Protein AF-A0A9Q0XHQ7-F1 (afdb_monomer_lite)

pLDDT: mean 74.26, std 26.87, range [29.44, 98.75]

Sequence (126 aa):
MINCPVYQEWDMFKLRNNGTPEIVAKLGKSLLAFALLTGVAASGLRTEEEPVSKSKICANVFCGAGRECAVTEKSEPTCLCIEKCKPHKRPVCGSNGKTYLNHCELHRDACLTGSKIQVDYDGHCK

Secondary structure (DSSP, 8-state):
---PPP--------SS----S-S-TTSSSSSTTTTTTTT--------------HHHHTTT--PPTTEEEEE-TTS-EEEEE-S--------EEETTS-EESSHHHHHHHHHHHT----EEEESS--

Radius of gyration: 24.7 Å; chains: 1; bounding box: 38×40×77 Å

Foldseek 3Di:
DDDDDDDDDDDPVPDPDDDDDDPDPPPPPPCVVVCVPPPDPPPDPPPPPVPLDQCNQCVPPDADQQWDWDADPVRHIDIAGDPDDDQQQWWFQKPVRAIDSDSNRQVSCCRVVVHDIDTPGTDHGD

Structure (mmCIF, N/CA/C/O backbone):
data_AF-A0A9Q0XHQ7-F1
#
_entry.id   AF-A0A9Q0XHQ7-F1
#
loop_
_atom_site.group_PDB
_atom_site.id
_atom_site.type_symbol
_atom_site.label_atom_id
_atom_site.label_alt_id
_atom_site.label_comp_id
_atom_site.label_asym_id
_atom_site.label_entity_id
_atom_site.label_seq_id
_atom_site.pdbx_PDB_ins_code
_atom_site.Cartn_x
_atom_site.Cartn_y
_atom_site.Cartn_z
_atom_site.occupancy
_atom_site.B_iso_or_equiv
_atom_site.auth_seq_id
_atom_site.auth_comp_id
_atom_site.auth_asym_id
_atom_site.auth_atom_id
_atom_site.pdbx_PDB_model_num
ATOM 1 N N . MET A 1 1 ? -11.391 -30.316 5.455 1.00 29.44 1 MET A N 1
ATOM 2 C CA . MET A 1 1 ? -10.305 -30.428 4.464 1.00 29.44 1 MET A CA 1
ATOM 3 C C . MET A 1 1 ? -10.905 -30.173 3.091 1.00 29.44 1 MET A C 1
ATOM 5 O O . MET A 1 1 ? -11.790 -30.909 2.695 1.00 29.44 1 MET A O 1
ATOM 9 N N . ILE A 1 2 ? -10.490 -29.053 2.492 1.00 41.84 2 ILE A N 1
ATOM 10 C CA . ILE A 1 2 ? -10.280 -28.782 1.059 1.00 41.84 2 ILE A CA 1
ATOM 11 C C . ILE A 1 2 ? -11.305 -29.355 0.062 1.00 41.84 2 ILE A C 1
ATOM 13 O O . ILE A 1 2 ? -11.279 -30.542 -0.240 1.00 41.84 2 ILE A O 1
ATOM 17 N N . ASN A 1 3 ? -12.123 -28.476 -0.527 1.00 31.38 3 ASN A N 1
ATOM 18 C CA . ASN A 1 3 ? -12.104 -28.201 -1.975 1.00 31.38 3 ASN A CA 1
ATOM 19 C C . ASN A 1 3 ? -13.227 -27.215 -2.341 1.00 31.38 3 ASN A C 1
ATOM 21 O O . ASN A 1 3 ? -14.376 -27.613 -2.509 1.00 31.38 3 A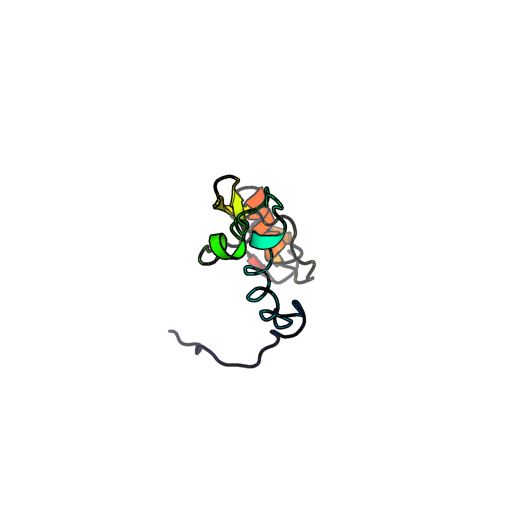SN A O 1
ATOM 25 N N . CYS A 1 4 ? -12.887 -25.931 -2.493 1.00 36.94 4 CYS A N 1
ATOM 26 C CA . CYS A 1 4 ? -13.697 -25.026 -3.310 1.00 36.94 4 CYS A CA 1
ATOM 27 C C . CYS A 1 4 ? -13.204 -25.146 -4.761 1.00 36.94 4 CYS A C 1
ATOM 29 O O . CYS A 1 4 ? -11.999 -25.004 -4.990 1.00 36.94 4 CYS A O 1
ATOM 31 N N . PRO A 1 5 ? -14.098 -25.447 -5.715 1.00 40.00 5 PRO A N 1
ATOM 32 C CA . PRO A 1 5 ? -13.738 -25.778 -7.081 1.00 40.00 5 PRO A CA 1
ATOM 33 C C . PRO A 1 5 ? -13.259 -24.555 -7.863 1.00 40.00 5 PRO A C 1
ATOM 35 O O . PRO A 1 5 ? -13.759 -23.438 -7.738 1.00 40.00 5 PRO A O 1
ATOM 38 N N . VAL A 1 6 ? -12.258 -24.840 -8.681 1.00 39.53 6 VAL A N 1
ATOM 39 C CA . VAL A 1 6 ? -11.630 -23.989 -9.677 1.00 39.53 6 VAL A CA 1
ATOM 40 C C . VAL A 1 6 ? -12.554 -23.895 -10.903 1.00 39.53 6 VAL A C 1
ATOM 42 O O . VAL A 1 6 ? -12.852 -24.909 -11.520 1.00 39.53 6 VAL A O 1
ATOM 45 N N . TYR A 1 7 ? -12.894 -22.651 -11.260 1.00 29.77 7 TYR A N 1
ATOM 46 C CA . TYR A 1 7 ? -13.101 -22.118 -12.620 1.00 29.77 7 TYR A CA 1
ATOM 47 C C . TYR A 1 7 ? -14.448 -22.200 -13.375 1.00 29.77 7 TYR A C 1
ATOM 49 O O . TYR A 1 7 ? -15.179 -23.181 -13.333 1.00 29.77 7 TYR A O 1
ATOM 57 N N . GLN A 1 8 ? -14.597 -21.128 -14.177 1.00 31.50 8 GLN A N 1
ATOM 58 C CA . GLN A 1 8 ? -15.461 -20.839 -15.335 1.00 31.50 8 GLN A CA 1
ATOM 59 C C . GLN A 1 8 ? -16.828 -20.203 -15.053 1.00 31.50 8 GLN A C 1
ATOM 61 O O . GLN A 1 8 ? -17.612 -20.704 -14.262 1.00 31.50 8 GLN A O 1
ATOM 66 N N . GLU A 1 9 ? -17.237 -19.100 -15.678 1.00 37.62 9 GLU A N 1
ATOM 67 C CA . GLU A 1 9 ? -16.723 -18.208 -16.740 1.00 37.62 9 GLU A CA 1
ATOM 68 C C . GLU A 1 9 ? -17.848 -17.175 -16.887 1.00 37.62 9 GLU A C 1
ATOM 70 O O . GLU A 1 9 ? -18.969 -17.634 -16.950 1.00 37.62 9 GLU A O 1
ATOM 75 N N . TRP A 1 10 ? -17.617 -15.858 -16.911 1.00 30.78 10 TRP A N 1
ATOM 76 C CA . TRP A 1 10 ? -18.439 -14.853 -17.629 1.00 30.78 10 TRP A CA 1
ATOM 77 C C . TRP A 1 10 ? -17.731 -13.505 -17.469 1.00 30.78 10 TRP A C 1
ATOM 79 O O . TRP A 1 10 ? -17.863 -12.781 -16.481 1.00 30.78 10 TRP A O 1
ATOM 89 N N . ASP A 1 11 ? -16.895 -13.233 -18.461 1.00 31.44 11 ASP A N 1
ATOM 90 C CA . ASP A 1 11 ? -16.047 -12.072 -18.642 1.00 31.44 11 ASP A CA 1
ATOM 91 C C . ASP A 1 11 ? -16.745 -10.727 -18.407 1.00 31.44 11 ASP A C 1
ATOM 93 O O . ASP A 1 11 ? -17.483 -10.223 -19.253 1.00 31.44 11 ASP A O 1
ATOM 97 N N . MET A 1 12 ? -16.363 -10.044 -17.327 1.00 37.00 12 MET A N 1
ATOM 98 C CA . MET A 1 12 ? -16.423 -8.578 -17.262 1.00 37.00 12 MET A CA 1
ATOM 99 C C . MET A 1 12 ? -15.085 -7.959 -17.711 1.00 37.00 12 MET A C 1
ATOM 101 O O . MET A 1 12 ? -14.673 -6.896 -17.254 1.00 37.00 12 MET A O 1
ATOM 105 N N . PHE A 1 13 ? -14.404 -8.645 -18.638 1.00 37.69 13 PHE A N 1
ATOM 106 C CA . PHE A 1 13 ? -13.185 -8.210 -19.325 1.00 37.69 13 PHE A CA 1
ATOM 107 C C . PHE A 1 13 ? -13.492 -7.384 -20.589 1.00 37.69 13 PHE A C 1
ATOM 109 O O . PHE A 1 13 ? -12.708 -7.330 -21.534 1.00 37.69 13 PHE A O 1
ATOM 116 N N . LYS A 1 14 ? -14.648 -6.711 -20.623 1.00 38.09 14 LYS A N 1
ATOM 117 C CA . LYS A 1 14 ? -14.994 -5.738 -21.661 1.00 38.09 14 LYS A CA 1
ATOM 118 C C . LYS A 1 14 ? -15.164 -4.364 -21.023 1.00 38.09 14 LYS A C 1
ATOM 120 O O . LYS A 1 14 ? -15.967 -4.209 -20.112 1.00 38.09 14 LYS A O 1
ATOM 125 N N . LEU A 1 15 ? -14.443 -3.385 -21.583 1.00 38.41 15 LEU A N 1
ATOM 126 C CA . LEU A 1 15 ? -14.533 -1.927 -21.370 1.00 38.41 15 LEU A CA 1
ATOM 127 C C . LEU A 1 15 ? -13.458 -1.242 -20.506 1.00 38.41 15 LEU A C 1
ATOM 129 O O . LEU A 1 15 ? -13.730 -0.230 -19.866 1.00 38.41 15 LEU A O 1
ATOM 133 N N . ARG A 1 16 ? -12.194 -1.670 -20.595 1.00 39.84 16 ARG A N 1
ATOM 134 C CA . ARG A 1 16 ? -11.074 -0.709 -20.549 1.00 39.84 16 ARG A CA 1
ATOM 135 C C . ARG A 1 16 ? -9.855 -1.272 -21.262 1.00 39.84 16 ARG A C 1
ATOM 137 O O . ARG A 1 16 ? -8.958 -1.780 -20.611 1.00 39.84 16 ARG A O 1
ATOM 144 N N . ASN A 1 17 ? -9.905 -1.250 -22.590 1.00 42.12 17 ASN A N 1
ATOM 145 C CA . ASN A 1 17 ? -8.787 -1.077 -23.526 1.00 42.12 17 ASN A CA 1
ATOM 146 C C . ASN A 1 17 ? -9.346 -1.396 -24.913 1.00 42.12 17 ASN A C 1
ATOM 148 O O . ASN A 1 17 ? -9.296 -2.517 -25.407 1.00 42.12 17 ASN A O 1
ATOM 152 N N . ASN A 1 18 ? -10.023 -0.389 -25.455 1.00 38.16 18 ASN A N 1
ATOM 153 C CA . ASN A 1 18 ? -10.613 -0.403 -26.779 1.00 38.16 18 ASN A CA 1
ATOM 154 C C . ASN A 1 18 ? -9.492 -0.232 -27.813 1.00 38.16 18 ASN A C 1
ATOM 156 O O . ASN A 1 18 ? -8.734 0.731 -27.710 1.00 38.16 18 ASN A O 1
ATOM 160 N N . GLY A 1 19 ? -9.456 -1.105 -28.822 1.00 32.19 19 GLY A N 1
ATOM 161 C CA . GLY A 1 19 ? -8.854 -0.796 -30.122 1.00 32.19 19 GLY A CA 1
ATOM 162 C C . GLY A 1 19 ? -7.574 -1.551 -30.454 1.00 32.19 19 GLY A C 1
ATOM 163 O O . GLY A 1 19 ? -6.475 -1.062 -30.229 1.00 32.19 19 GLY A O 1
ATOM 164 N N . THR A 1 20 ? -7.760 -2.734 -31.027 1.00 37.09 20 THR A N 1
ATOM 165 C CA . THR A 1 20 ? -6.776 -3.629 -31.637 1.00 37.09 20 THR A CA 1
ATOM 166 C C . THR A 1 20 ? -6.203 -3.119 -32.974 1.00 37.09 20 THR A C 1
ATOM 168 O O . THR A 1 20 ? -6.744 -2.191 -33.579 1.00 37.09 20 THR A O 1
ATOM 171 N N . PRO A 1 21 ? -5.117 -3.755 -33.457 1.00 48.25 21 PRO A N 1
ATOM 172 C CA . PRO A 1 21 ? -4.352 -3.374 -34.637 1.00 48.25 21 PRO A CA 1
ATOM 173 C C . PRO A 1 21 ? -4.853 -4.119 -35.882 1.00 48.25 21 PRO A C 1
ATOM 175 O O . PRO A 1 21 ? -4.399 -5.217 -36.165 1.00 48.25 21 PRO A O 1
ATOM 178 N N . GLU A 1 22 ? -5.785 -3.555 -36.648 1.00 36.59 22 GLU A N 1
ATOM 179 C CA . GLU A 1 22 ? -6.267 -4.219 -37.878 1.00 36.59 22 GLU A CA 1
ATOM 180 C C . GLU A 1 22 ? -6.562 -3.264 -39.040 1.00 36.59 22 GLU A C 1
ATOM 182 O O . GLU A 1 22 ? -7.386 -3.542 -39.908 1.00 36.59 22 GLU A O 1
ATOM 187 N N . ILE A 1 23 ? -5.845 -2.144 -39.131 1.00 37.47 23 ILE A N 1
ATOM 188 C CA . ILE A 1 23 ? -5.889 -1.322 -40.341 1.00 37.47 23 ILE A CA 1
ATOM 189 C C . ILE A 1 23 ? -4.469 -1.134 -40.867 1.00 37.47 23 ILE A C 1
ATOM 191 O O . ILE A 1 23 ? -3.705 -0.271 -40.456 1.00 37.47 23 ILE A O 1
ATOM 195 N N . VAL A 1 24 ? -4.187 -1.965 -41.867 1.00 37.66 24 VAL A N 1
ATOM 196 C CA . VAL A 1 24 ? -3.225 -1.741 -42.947 1.00 37.66 24 VAL A CA 1
ATOM 197 C C . VAL A 1 24 ? -1.768 -2.149 -42.702 1.00 37.66 24 VAL A C 1
ATOM 199 O O . VAL A 1 24 ? -0.825 -1.489 -43.128 1.00 37.66 24 VAL A O 1
ATOM 202 N N . ALA A 1 25 ? -1.594 -3.402 -42.288 1.00 44.84 25 ALA A N 1
ATOM 203 C CA . ALA A 1 25 ? -0.472 -4.253 -42.701 1.00 44.84 25 ALA A CA 1
ATOM 204 C C . ALA A 1 25 ? -0.435 -4.546 -44.231 1.00 44.84 25 ALA A C 1
ATOM 206 O O . ALA A 1 25 ? -0.059 -5.640 -44.652 1.00 44.84 25 ALA A O 1
ATOM 207 N N . LYS A 1 26 ? -0.835 -3.608 -45.106 1.00 40.94 26 LYS A N 1
ATOM 208 C CA . LYS A 1 26 ? -0.946 -3.861 -46.560 1.00 40.94 26 LYS A CA 1
ATOM 209 C C . LYS A 1 26 ? -0.377 -2.790 -47.490 1.00 40.94 26 LYS A C 1
ATOM 211 O O . LYS A 1 26 ? -0.442 -2.968 -48.699 1.00 40.94 26 LYS A O 1
ATOM 216 N N . LEU A 1 27 ? 0.269 -1.751 -46.962 1.00 39.12 27 LEU A N 1
ATOM 217 C CA . LEU A 1 27 ? 0.910 -0.700 -47.773 1.00 39.12 27 LEU A CA 1
ATOM 218 C C . LEU A 1 27 ? 2.419 -0.538 -47.510 1.00 39.12 27 LEU A C 1
ATOM 220 O O . LEU A 1 27 ? 3.020 0.436 -47.936 1.00 39.12 27 LEU A O 1
ATOM 224 N N . GLY A 1 28 ? 3.058 -1.509 -46.850 1.00 42.44 28 GLY A N 1
ATOM 225 C CA . GLY A 1 28 ? 4.499 -1.478 -46.549 1.00 42.44 28 GLY A CA 1
ATOM 226 C C . GLY A 1 28 ? 5.376 -2.397 -47.406 1.00 42.44 28 GLY A C 1
ATOM 227 O O . GLY A 1 28 ? 6.579 -2.453 -47.189 1.00 42.44 28 GLY A O 1
ATOM 228 N N . LYS A 1 29 ? 4.803 -3.153 -48.355 1.00 45.06 29 LYS A N 1
ATOM 229 C CA . LYS A 1 29 ? 5.560 -4.126 -49.177 1.00 45.06 29 LYS A CA 1
ATOM 230 C C . LYS A 1 29 ? 5.773 -3.691 -50.631 1.00 45.06 29 LYS A C 1
ATOM 232 O O . LYS A 1 29 ? 6.608 -4.277 -51.306 1.00 45.06 29 LYS A O 1
ATOM 237 N N . SER A 1 30 ? 5.096 -2.635 -51.090 1.00 45.06 30 SER A N 1
ATOM 238 C CA . SER A 1 30 ? 5.241 -2.112 -52.462 1.00 45.06 30 SER A CA 1
ATOM 239 C C . SER A 1 30 ? 6.124 -0.867 -52.595 1.00 45.06 30 SER A C 1
ATOM 241 O O . SER A 1 30 ? 6.399 -0.460 -53.716 1.00 45.06 30 SER A O 1
ATOM 243 N N . LEU A 1 31 ? 6.607 -0.268 -51.502 1.00 45.75 31 LEU A N 1
ATOM 244 C CA . LEU A 1 31 ? 7.430 0.955 -51.564 1.00 45.75 31 LEU A CA 1
ATOM 245 C C . LEU A 1 31 ? 8.946 0.697 -51.539 1.00 45.75 31 LEU A C 1
ATOM 247 O O . LEU A 1 31 ? 9.711 1.566 -51.948 1.00 45.75 31 LEU A O 1
ATOM 251 N N . LEU A 1 32 ? 9.388 -0.512 -51.167 1.00 47.03 32 LEU A N 1
ATOM 252 C CA . LEU A 1 32 ? 10.807 -0.900 -51.234 1.00 47.03 32 LEU A CA 1
ATOM 253 C C . LEU A 1 32 ? 11.350 -0.918 -52.674 1.00 47.03 32 LEU A C 1
ATOM 255 O O . LEU A 1 32 ? 12.542 -0.717 -52.878 1.00 47.03 32 LEU A O 1
ATOM 259 N N . ALA A 1 33 ? 10.483 -1.083 -53.676 1.00 48.88 33 ALA A N 1
ATOM 260 C CA . ALA A 1 33 ? 10.877 -1.027 -55.082 1.00 48.88 33 ALA A CA 1
ATOM 261 C C . ALA A 1 33 ? 11.074 0.410 -55.612 1.00 48.88 33 ALA A C 1
ATOM 263 O O . ALA A 1 33 ? 11.756 0.597 -56.614 1.00 48.88 33 ALA A O 1
ATOM 264 N N . PHE A 1 34 ? 10.519 1.432 -54.949 1.00 51.50 34 PHE A N 1
ATOM 265 C CA . PHE A 1 34 ? 10.592 2.821 -55.425 1.00 51.50 34 PHE A CA 1
ATOM 266 C C . PHE A 1 34 ? 11.792 3.600 -54.871 1.00 51.50 34 PHE A C 1
ATOM 268 O O . PHE A 1 34 ? 12.273 4.525 -55.524 1.00 51.50 34 PHE A O 1
ATOM 275 N N . ALA A 1 35 ? 12.320 3.215 -53.707 1.00 49.06 35 ALA A N 1
ATOM 276 C CA . ALA A 1 35 ? 13.411 3.941 -53.051 1.00 49.06 35 ALA A CA 1
ATOM 277 C C . ALA A 1 35 ? 14.781 3.801 -53.752 1.00 49.06 35 ALA A C 1
ATOM 279 O O . ALA A 1 35 ? 15.663 4.625 -53.530 1.00 49.06 35 ALA A O 1
ATOM 280 N N . LEU A 1 36 ? 14.964 2.805 -54.629 1.00 50.38 36 LEU A N 1
ATOM 281 C CA . LEU A 1 36 ? 16.199 2.648 -55.413 1.00 50.38 36 LEU A CA 1
ATOM 282 C C . LEU A 1 36 ? 16.269 3.584 -56.631 1.00 50.38 36 LEU A C 1
ATOM 284 O O . LEU A 1 36 ? 17.362 3.853 -57.119 1.00 50.38 36 LEU A O 1
ATOM 288 N N . LEU A 1 37 ? 15.133 4.103 -57.114 1.00 56.25 37 LEU A N 1
ATOM 289 C CA . LEU A 1 37 ? 15.092 4.953 -58.311 1.00 56.25 37 LEU A CA 1
ATOM 290 C C . LEU A 1 37 ? 15.239 6.449 -58.004 1.00 56.25 37 LEU A C 1
ATOM 292 O O . LEU A 1 37 ? 15.602 7.212 -58.893 1.00 56.25 37 LEU A O 1
ATOM 296 N N . THR A 1 38 ? 14.981 6.882 -56.766 1.00 51.16 38 THR A N 1
ATOM 297 C CA . THR A 1 38 ? 14.999 8.310 -56.399 1.00 51.16 38 THR A CA 1
ATOM 298 C C . THR A 1 38 ? 16.261 8.758 -55.663 1.00 51.16 38 THR A C 1
ATOM 300 O O . THR A 1 38 ? 16.400 9.948 -55.395 1.00 51.16 38 THR A O 1
ATOM 303 N N . GLY A 1 39 ? 17.196 7.853 -55.346 1.00 53.78 39 GLY A N 1
ATOM 304 C CA . GLY A 1 39 ? 18.469 8.221 -54.711 1.00 53.78 39 GLY A CA 1
ATOM 305 C C . GLY A 1 39 ? 18.312 8.916 -53.352 1.00 53.78 39 GLY A C 1
ATOM 306 O O . GLY A 1 39 ? 19.176 9.694 -52.956 1.00 53.78 39 GLY A O 1
ATOM 307 N N . VAL A 1 40 ? 17.213 8.668 -52.633 1.00 55.31 40 VAL A N 1
ATOM 308 C CA . VAL A 1 40 ? 17.010 9.234 -51.296 1.00 55.31 40 VAL A CA 1
ATOM 309 C C . VAL A 1 40 ? 17.693 8.317 -50.290 1.00 55.31 40 VAL A C 1
ATOM 311 O O . VAL A 1 40 ? 17.240 7.198 -50.046 1.00 55.31 40 VAL A O 1
ATOM 314 N N . ALA A 1 41 ? 18.794 8.784 -49.701 1.00 53.06 41 ALA A N 1
ATOM 315 C CA . ALA A 1 41 ? 19.406 8.116 -48.562 1.00 53.06 41 ALA A CA 1
ATOM 316 C C . ALA A 1 41 ? 18.375 8.036 -47.426 1.00 53.06 41 ALA A C 1
ATOM 318 O O . ALA A 1 41 ? 18.024 9.044 -46.812 1.00 53.06 41 ALA A O 1
ATOM 319 N N . ALA A 1 42 ? 17.882 6.832 -47.143 1.00 53.69 42 ALA A N 1
ATOM 320 C CA . ALA A 1 42 ? 17.099 6.561 -45.948 1.00 53.69 42 ALA A CA 1
ATOM 321 C C . ALA A 1 42 ? 18.036 6.550 -44.730 1.00 53.69 42 ALA A C 1
ATOM 323 O O . ALA A 1 42 ? 18.349 5.504 -44.165 1.00 53.69 42 ALA A O 1
ATOM 324 N N . SER A 1 43 ? 18.506 7.724 -44.309 1.00 51.56 43 SER A N 1
ATOM 325 C CA . SER A 1 43 ? 19.072 7.903 -42.974 1.00 51.56 43 SER A CA 1
ATOM 326 C C . SER A 1 43 ? 17.919 7.913 -41.978 1.00 51.56 43 SER A C 1
ATOM 328 O O . SER A 1 43 ? 17.423 8.964 -41.586 1.00 51.56 43 SER A O 1
ATOM 330 N N . GLY A 1 44 ? 17.431 6.726 -41.622 1.00 54.50 44 GLY A N 1
ATOM 331 C CA . GLY A 1 44 ? 16.335 6.626 -40.667 1.00 54.50 44 GLY A CA 1
ATOM 332 C C . GLY A 1 44 ? 15.627 5.285 -40.603 1.00 54.50 44 GLY A C 1
ATOM 333 O O . GLY A 1 44 ? 14.414 5.277 -40.427 1.00 54.50 44 GLY A O 1
ATOM 334 N N . LEU A 1 45 ? 16.338 4.156 -40.688 1.00 36.06 45 LEU A N 1
ATOM 335 C CA . LEU A 1 45 ? 15.805 2.936 -40.085 1.00 36.06 45 LEU A CA 1
ATOM 336 C C . LEU A 1 45 ? 16.025 3.061 -38.573 1.00 36.06 45 LEU A C 1
ATOM 338 O O . LEU A 1 45 ? 17.027 2.601 -38.031 1.00 36.06 45 LEU A O 1
ATOM 342 N N . ARG A 1 46 ? 15.117 3.769 -37.891 1.00 38.72 46 ARG A N 1
ATOM 343 C CA . ARG A 1 46 ? 14.965 3.571 -36.452 1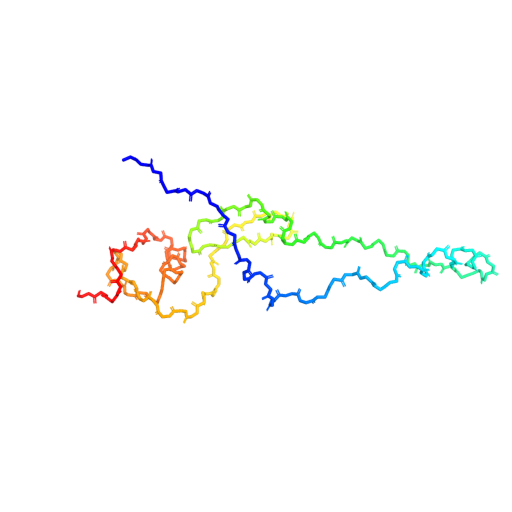.00 38.72 46 ARG A CA 1
ATOM 344 C C . ARG A 1 46 ? 14.506 2.129 -36.305 1.00 38.72 46 ARG A C 1
ATOM 346 O O . ARG A 1 46 ? 13.389 1.798 -36.690 1.00 38.72 46 ARG A O 1
ATOM 353 N N . THR A 1 47 ? 15.385 1.263 -35.815 1.00 34.72 47 THR A N 1
ATOM 354 C CA . THR A 1 47 ? 14.932 0.077 -35.101 1.00 34.72 47 THR A CA 1
ATOM 355 C C . THR A 1 47 ? 13.967 0.593 -34.046 1.00 34.72 47 THR A C 1
ATOM 357 O O . THR A 1 47 ? 14.373 1.348 -33.161 1.00 34.72 47 THR A O 1
ATOM 360 N N . GLU A 1 48 ? 12.685 0.264 -34.173 1.00 44.31 48 GLU A N 1
ATOM 361 C CA . GLU A 1 48 ? 11.824 0.282 -33.004 1.00 44.31 48 GLU A CA 1
ATOM 362 C C . GLU A 1 48 ? 12.383 -0.807 -32.085 1.00 44.31 48 GLU A C 1
ATOM 364 O O . GLU A 1 48 ? 12.032 -1.981 -32.181 1.00 44.31 48 GLU A O 1
ATOM 369 N N . GLU A 1 49 ? 13.351 -0.435 -31.243 1.00 45.06 49 GLU A N 1
ATOM 370 C CA . GLU A 1 49 ? 13.456 -1.073 -29.943 1.00 45.06 49 GLU A CA 1
ATOM 371 C C . GLU A 1 49 ? 12.123 -0.776 -29.264 1.00 45.06 49 GLU A C 1
ATOM 373 O O . GLU A 1 49 ? 11.918 0.294 -28.694 1.00 45.06 49 GLU A O 1
ATOM 378 N N . GLU A 1 50 ? 11.177 -1.701 -29.429 1.00 50.12 50 GLU A N 1
ATOM 379 C CA . GLU A 1 50 ? 9.986 -1.796 -28.599 1.00 50.12 50 GLU A CA 1
ATOM 380 C C . GLU A 1 50 ? 10.448 -1.610 -27.145 1.00 50.12 50 GLU A C 1
ATOM 382 O O . GLU A 1 50 ? 11.197 -2.461 -26.643 1.00 50.12 50 GLU A O 1
ATOM 387 N N . PRO A 1 51 ? 10.086 -0.502 -26.468 1.00 58.06 51 PRO A N 1
ATOM 388 C CA . PRO A 1 51 ? 10.495 -0.285 -25.091 1.00 58.06 51 PRO A CA 1
ATOM 389 C C . PRO A 1 51 ? 10.005 -1.487 -24.296 1.00 58.06 51 PRO A C 1
ATOM 391 O O . PRO A 1 51 ? 8.811 -1.795 -24.333 1.00 58.06 51 PRO A O 1
ATOM 394 N N . VAL A 1 52 ? 10.923 -2.207 -23.642 1.00 64.94 52 VAL A N 1
ATOM 395 C CA . VAL A 1 52 ? 10.608 -3.469 -22.964 1.00 64.94 52 VAL A CA 1
ATOM 396 C C . VAL A 1 52 ? 9.421 -3.231 -22.030 1.00 64.94 52 VAL A C 1
ATOM 398 O O . VAL A 1 52 ? 9.528 -2.571 -20.999 1.00 64.94 52 VAL A O 1
ATOM 401 N N . SER A 1 53 ? 8.246 -3.710 -22.446 1.00 84.25 53 SER A N 1
ATOM 402 C CA . SER A 1 53 ? 6.988 -3.316 -21.818 1.00 84.25 53 SER A CA 1
ATOM 403 C C . SER A 1 53 ? 6.951 -3.787 -20.366 1.00 84.25 53 SER A C 1
ATOM 405 O O . SER A 1 53 ? 7.198 -4.966 -20.091 1.00 84.25 53 SER A O 1
ATOM 407 N N . LYS A 1 54 ? 6.574 -2.891 -19.435 1.00 88.31 54 LYS A N 1
ATOM 408 C CA . LYS A 1 54 ? 6.385 -3.191 -17.998 1.00 88.31 54 LYS A CA 1
ATOM 409 C C . LYS A 1 54 ? 5.598 -4.486 -17.791 1.00 88.31 54 LYS A C 1
ATOM 411 O O . LYS A 1 54 ? 5.929 -5.285 -16.920 1.00 88.31 54 LYS A O 1
ATOM 416 N N . SER A 1 55 ? 4.582 -4.708 -18.628 1.00 90.12 55 SER A N 1
ATOM 417 C CA . SER A 1 55 ? 3.734 -5.898 -18.574 1.00 90.12 55 SER A CA 1
ATOM 418 C C . SER A 1 55 ? 4.499 -7.197 -18.824 1.00 90.12 55 SER A C 1
ATOM 420 O O . SER A 1 55 ? 4.147 -8.207 -18.229 1.00 90.12 55 SER A O 1
ATOM 422 N N . LYS A 1 56 ? 5.523 -7.196 -19.688 1.00 93.44 56 LYS A N 1
ATOM 423 C CA . LYS A 1 56 ? 6.321 -8.388 -20.010 1.00 93.44 56 LYS A CA 1
ATOM 424 C C . LYS A 1 56 ? 7.304 -8.721 -18.889 1.00 93.44 56 LYS A C 1
ATOM 426 O O . LYS A 1 56 ? 7.437 -9.885 -18.531 1.00 93.44 56 LYS A O 1
ATOM 431 N N . ILE A 1 57 ? 7.943 -7.705 -18.308 1.00 93.81 57 ILE A N 1
ATOM 432 C CA . ILE A 1 57 ? 8.912 -7.875 -17.210 1.00 93.81 57 ILE A CA 1
ATOM 433 C C . ILE A 1 57 ? 8.203 -8.329 -15.926 1.00 93.81 57 ILE A C 1
ATOM 435 O O . ILE A 1 57 ? 8.660 -9.243 -15.246 1.00 93.81 57 ILE A O 1
ATOM 439 N N . CYS A 1 58 ? 7.045 -7.739 -15.623 1.00 95.88 58 CYS A N 1
ATOM 440 C CA . CYS A 1 58 ? 6.256 -8.065 -14.437 1.00 95.88 58 CYS A CA 1
ATOM 441 C C . CYS A 1 58 ? 5.282 -9.246 -14.623 1.00 95.88 58 CYS A C 1
ATOM 443 O O . CYS A 1 58 ? 4.540 -9.550 -13.693 1.00 95.88 58 CYS A O 1
ATOM 445 N N . ALA A 1 59 ? 5.258 -9.909 -15.788 1.00 94.00 59 ALA A N 1
ATOM 446 C CA . ALA A 1 59 ? 4.223 -10.891 -16.145 1.00 94.00 59 ALA A CA 1
ATOM 447 C C . ALA A 1 59 ? 4.083 -12.042 -15.134 1.00 94.00 59 ALA A C 1
ATOM 449 O O . ALA A 1 59 ? 2.972 -12.457 -14.821 1.00 94.00 59 ALA A O 1
ATOM 450 N N . ASN A 1 60 ? 5.209 -12.529 -14.608 1.00 93.12 60 ASN A N 1
ATOM 451 C CA . ASN A 1 60 ? 5.267 -13.664 -13.681 1.00 93.12 60 ASN A CA 1
ATOM 452 C C . ASN A 1 60 ? 5.769 -13.254 -12.287 1.00 93.12 60 ASN A C 1
ATOM 454 O O . ASN A 1 60 ? 6.278 -14.083 -11.533 1.00 93.12 60 ASN A O 1
ATOM 458 N N . VAL A 1 61 ? 5.679 -11.963 -11.959 1.00 95.69 61 VAL A N 1
ATOM 459 C CA . VAL A 1 61 ? 6.186 -11.412 -10.699 1.00 95.69 61 VAL A CA 1
ATOM 460 C C . VAL A 1 61 ? 5.033 -11.253 -9.724 1.00 95.69 61 VAL A C 1
ATOM 462 O O . VAL A 1 61 ? 4.127 -10.445 -9.927 1.00 95.69 61 VAL A O 1
ATOM 465 N N . PHE A 1 62 ? 5.095 -12.002 -8.629 1.00 95.62 62 PHE A N 1
ATOM 466 C CA . PHE A 1 62 ? 4.109 -11.936 -7.560 1.00 95.62 62 PHE A CA 1
ATOM 467 C C . PHE A 1 62 ? 4.642 -11.084 -6.409 1.00 95.62 62 PHE A C 1
ATOM 469 O O . PHE A 1 62 ? 5.477 -11.526 -5.622 1.00 95.62 62 PHE A O 1
ATOM 476 N N . CYS A 1 63 ? 4.141 -9.854 -6.300 1.00 96.25 63 CYS A N 1
ATOM 477 C CA . CYS A 1 63 ? 4.402 -9.007 -5.143 1.00 96.25 63 CYS A CA 1
ATOM 478 C C . CYS A 1 63 ? 3.394 -9.308 -4.025 1.00 96.25 63 CYS A C 1
ATOM 480 O O . CYS A 1 63 ? 2.208 -9.511 -4.278 1.00 96.25 63 CYS A O 1
ATOM 482 N N . GLY A 1 64 ? 3.869 -9.343 -2.776 1.00 94.44 64 GLY A N 1
ATOM 483 C CA . GLY A 1 64 ? 3.004 -9.539 -1.609 1.00 94.44 64 GLY A CA 1
ATOM 484 C C . GLY A 1 64 ? 1.992 -8.401 -1.420 1.00 94.44 64 GLY A C 1
ATOM 485 O O . GLY A 1 64 ? 2.091 -7.348 -2.047 1.00 94.44 64 GLY A O 1
ATOM 486 N N . ALA A 1 65 ? 1.034 -8.586 -0.511 1.00 95.19 65 ALA A N 1
ATOM 487 C CA . ALA A 1 65 ? -0.003 -7.588 -0.256 1.00 95.19 65 ALA A CA 1
ATOM 488 C C . ALA A 1 65 ? 0.584 -6.197 0.065 1.00 95.19 65 ALA A C 1
ATOM 490 O O . ALA A 1 65 ? 1.603 -6.080 0.753 1.00 95.19 65 ALA A O 1
ATOM 491 N N . GLY A 1 66 ? -0.065 -5.146 -0.450 1.00 96.44 66 GLY A N 1
ATOM 492 C CA . GLY A 1 66 ? 0.385 -3.756 -0.293 1.00 96.44 66 GLY A CA 1
ATOM 493 C C . GLY A 1 66 ? 1.540 -3.351 -1.210 1.00 96.44 66 GLY A C 1
ATOM 494 O O . GLY A 1 66 ? 2.047 -2.237 -1.081 1.00 96.44 66 GLY A O 1
ATOM 495 N N . ARG A 1 67 ? 1.961 -4.236 -2.123 1.00 97.81 67 ARG A N 1
ATOM 496 C CA . ARG A 1 67 ? 3.050 -4.000 -3.073 1.00 97.81 67 ARG A CA 1
ATOM 497 C C . ARG A 1 67 ? 2.600 -4.201 -4.515 1.00 97.81 67 ARG A C 1
ATOM 499 O O . ARG A 1 67 ? 1.696 -4.986 -4.786 1.00 97.81 67 ARG A O 1
ATOM 506 N N . GLU A 1 68 ? 3.269 -3.517 -5.432 1.00 96.00 68 GLU A N 1
ATOM 507 C CA . GLU A 1 68 ? 3.089 -3.661 -6.873 1.00 96.00 68 GLU A CA 1
ATOM 508 C C . GLU A 1 68 ? 4.429 -3.828 -7.590 1.00 96.00 68 GLU A C 1
ATOM 510 O O . GLU A 1 68 ? 5.475 -3.395 -7.100 1.00 96.00 68 GLU A O 1
ATOM 515 N N . CYS A 1 69 ? 4.393 -4.481 -8.753 1.00 96.69 69 CYS A N 1
ATOM 516 C CA . CYS A 1 69 ? 5.585 -4.651 -9.569 1.00 96.69 69 CYS A CA 1
ATOM 517 C C . CYS A 1 69 ? 5.905 -3.359 -10.331 1.00 96.69 69 CYS A C 1
ATOM 519 O O . CYS A 1 69 ? 5.054 -2.781 -11.021 1.00 96.69 69 CYS A O 1
ATOM 521 N N . ALA A 1 70 ? 7.157 -2.936 -10.223 1.00 94.81 70 ALA A N 1
ATOM 522 C CA . ALA A 1 70 ? 7.771 -1.856 -10.970 1.00 94.81 70 ALA A CA 1
ATOM 523 C C . ALA A 1 70 ? 9.009 -2.380 -11.707 1.00 94.81 70 ALA A C 1
ATOM 525 O O . ALA A 1 70 ? 9.537 -3.444 -11.388 1.00 94.81 70 ALA A O 1
ATOM 526 N N . VAL A 1 71 ? 9.452 -1.636 -12.715 1.00 94.44 71 VAL A N 1
ATOM 527 C CA . VAL A 1 71 ? 10.624 -1.979 -13.524 1.00 94.44 71 VAL A CA 1
ATOM 528 C C . VAL A 1 71 ? 11.703 -0.944 -13.255 1.00 94.44 71 VAL A C 1
ATOM 530 O O . VAL A 1 71 ? 11.421 0.253 -13.276 1.00 94.44 71 VAL A O 1
ATOM 533 N N . THR A 1 72 ? 12.916 -1.405 -12.970 1.00 91.88 72 THR A N 1
ATOM 534 C CA . THR A 1 72 ? 14.078 -0.531 -12.774 1.00 91.88 72 THR A CA 1
ATOM 535 C C . THR A 1 72 ? 14.634 -0.048 -14.116 1.00 91.88 72 THR A C 1
ATOM 537 O O . THR A 1 72 ? 14.314 -0.594 -15.170 1.00 91.88 72 THR A O 1
ATOM 540 N N . GLU A 1 73 ? 15.541 0.930 -14.096 1.00 91.00 73 GLU A N 1
ATOM 541 C CA . GLU A 1 73 ? 16.255 1.392 -15.302 1.00 91.00 73 GLU A CA 1
ATOM 542 C C . GLU A 1 73 ? 16.999 0.257 -16.032 1.00 91.00 73 GLU A C 1
ATOM 544 O O . GLU A 1 73 ? 17.210 0.318 -17.239 1.00 91.00 73 GLU A O 1
ATOM 549 N N . LYS A 1 74 ? 17.347 -0.817 -15.311 1.00 91.38 74 LYS A N 1
ATOM 550 C CA . LYS A 1 74 ? 18.021 -2.008 -15.845 1.00 91.38 74 LYS A CA 1
ATOM 551 C C . LYS A 1 74 ? 17.064 -3.046 -16.439 1.00 91.38 74 LYS A C 1
ATOM 553 O O . LYS A 1 74 ? 17.493 -4.147 -16.759 1.00 91.38 74 LYS A O 1
ATOM 558 N N . SER A 1 75 ? 15.779 -2.719 -16.593 1.00 90.38 75 SER A N 1
ATOM 559 C CA . SER A 1 75 ? 14.738 -3.655 -17.049 1.00 90.38 75 SER A CA 1
ATOM 560 C C . SER A 1 75 ? 14.540 -4.869 -16.129 1.00 90.38 75 SER A C 1
ATOM 562 O O . SER A 1 75 ? 14.112 -5.934 -16.572 1.00 90.38 75 SER A O 1
ATOM 564 N N . GLU A 1 76 ? 14.814 -4.711 -14.834 1.00 92.19 76 GLU A N 1
ATOM 565 C CA . GLU A 1 76 ? 14.616 -5.760 -13.831 1.00 92.19 76 GLU A CA 1
ATOM 566 C C . GLU A 1 76 ? 13.308 -5.523 -13.057 1.00 92.19 76 GLU A C 1
ATOM 568 O O . GLU A 1 76 ? 12.977 -4.370 -12.749 1.00 92.19 76 GLU A O 1
ATOM 573 N N . PRO A 1 77 ? 12.548 -6.579 -12.715 1.00 95.31 77 PRO A N 1
ATOM 574 C CA . PRO A 1 77 ? 11.357 -6.441 -11.891 1.00 95.31 77 PRO A CA 1
ATOM 575 C C . PRO A 1 77 ? 11.716 -6.177 -10.426 1.00 95.31 77 PRO A C 1
ATOM 577 O O . PRO A 1 77 ? 12.583 -6.833 -9.852 1.00 95.31 77 PRO A O 1
ATOM 580 N N . THR A 1 78 ? 10.983 -5.272 -9.786 1.00 96.38 78 THR A N 1
ATOM 581 C CA . THR A 1 78 ? 11.081 -5.004 -8.349 1.00 96.38 78 THR A CA 1
ATOM 582 C C . THR A 1 78 ? 9.700 -4.809 -7.730 1.00 96.38 78 THR A C 1
ATOM 584 O O . THR A 1 78 ? 8.775 -4.341 -8.392 1.00 96.38 78 THR A O 1
ATOM 587 N N . CYS A 1 79 ? 9.542 -5.170 -6.456 1.00 97.25 79 CYS A N 1
ATOM 588 C CA . CYS A 1 79 ? 8.293 -4.983 -5.721 1.00 97.25 79 CYS A CA 1
ATOM 589 C C . CYS A 1 79 ? 8.394 -3.759 -4.814 1.00 97.25 79 CYS A C 1
ATOM 591 O O . CYS A 1 79 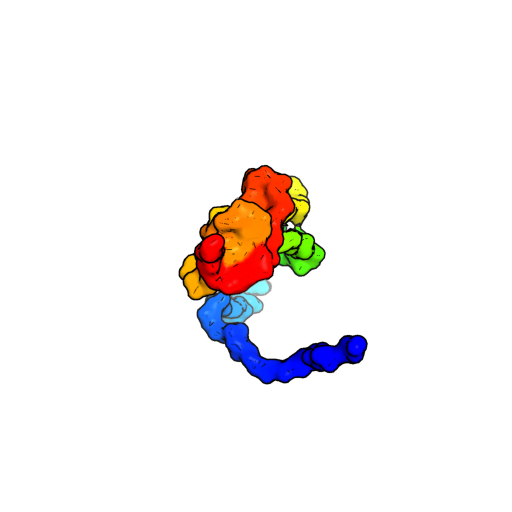? 9.126 -3.773 -3.825 1.00 97.25 79 CYS A O 1
ATOM 593 N N . LEU A 1 80 ? 7.611 -2.729 -5.123 1.00 97.19 80 LEU A N 1
ATOM 594 C CA . LEU A 1 80 ? 7.543 -1.488 -4.353 1.00 97.19 80 LEU A CA 1
ATOM 595 C C . LEU A 1 80 ? 6.203 -1.387 -3.630 1.00 97.19 80 LEU A C 1
ATOM 597 O O . LEU A 1 80 ? 5.244 -2.064 -3.996 1.00 97.19 80 LEU A O 1
ATOM 601 N N . CYS A 1 81 ? 6.128 -0.559 -2.589 1.00 98.25 81 CYS A N 1
ATOM 602 C CA . CYS A 1 81 ? 4.851 -0.270 -1.942 1.00 98.25 81 CYS A CA 1
ATOM 603 C C . CYS A 1 81 ? 3.908 0.415 -2.933 1.00 98.25 81 CYS A C 1
ATOM 605 O O . CYS A 1 81 ? 4.335 1.293 -3.677 1.00 98.25 81 CYS A O 1
ATOM 607 N N . ILE A 1 82 ? 2.630 0.032 -2.914 1.00 97.12 82 ILE A N 1
ATOM 608 C CA . ILE A 1 82 ? 1.609 0.655 -3.764 1.00 97.12 82 ILE A CA 1
ATOM 609 C C . ILE A 1 82 ? 1.571 2.156 -3.480 1.00 97.12 82 ILE A C 1
ATOM 611 O O . ILE A 1 82 ? 1.398 2.572 -2.332 1.00 97.12 82 ILE A O 1
ATOM 615 N N . GLU A 1 83 ? 1.671 2.982 -4.516 1.00 95.69 83 GLU A N 1
ATOM 616 C CA . GLU A 1 83 ? 1.650 4.434 -4.323 1.00 95.69 83 GLU A CA 1
ATOM 617 C C . GLU A 1 83 ? 0.276 4.919 -3.859 1.00 95.69 83 GLU A C 1
ATOM 619 O O . GLU A 1 83 ? 0.175 5.705 -2.910 1.00 95.69 83 GLU A O 1
ATOM 624 N N . LYS A 1 84 ? -0.788 4.407 -4.491 1.00 96.25 84 LYS A N 1
ATOM 625 C CA . LYS A 1 84 ? -2.174 4.805 -4.233 1.00 96.25 84 LYS A CA 1
ATOM 626 C C . LYS A 1 84 ? -3.142 3.635 -4.371 1.00 96.25 84 LYS A C 1
ATOM 628 O O . LYS A 1 84 ? -3.246 3.015 -5.428 1.00 96.25 84 LYS A O 1
ATOM 633 N N . CYS A 1 85 ? -3.921 3.384 -3.325 1.00 97.38 85 CYS A N 1
ATOM 634 C CA . CYS A 1 85 ? -4.985 2.393 -3.367 1.00 97.38 85 CYS A CA 1
ATOM 635 C C . CYS A 1 85 ? -6.271 2.957 -3.982 1.00 97.38 85 CYS A C 1
ATOM 637 O O . CYS A 1 85 ? -6.539 4.163 -3.983 1.00 97.38 85 CYS A O 1
ATOM 639 N N . LYS A 1 86 ? -7.119 2.057 -4.492 1.00 96.56 86 LYS A N 1
ATOM 640 C CA . LYS A 1 86 ? -8.479 2.425 -4.898 1.00 96.56 86 LYS A CA 1
ATOM 641 C C . LYS A 1 86 ? -9.284 2.850 -3.659 1.00 96.56 86 LYS A C 1
ATOM 643 O O . LYS A 1 86 ? -9.233 2.150 -2.646 1.00 96.56 86 LYS A O 1
ATOM 648 N N . PRO A 1 87 ? -10.085 3.928 -3.730 1.00 96.12 87 PRO A N 1
ATOM 649 C CA . PRO A 1 87 ? -10.785 4.491 -2.573 1.00 96.12 87 PRO A CA 1
ATOM 650 C C . PRO A 1 87 ? -12.082 3.731 -2.228 1.00 96.12 87 PRO A C 1
ATOM 652 O O . PRO A 1 87 ? -13.128 4.329 -1.982 1.00 96.12 87 PRO A O 1
ATOM 655 N N . HIS A 1 88 ? -12.050 2.396 -2.233 1.00 96.50 88 HIS A N 1
ATOM 656 C CA . HIS A 1 88 ? -13.196 1.582 -1.831 1.00 96.50 88 HIS A CA 1
ATOM 657 C C . HIS A 1 88 ? -13.385 1.664 -0.312 1.00 96.50 88 HIS A C 1
ATOM 659 O O . HIS A 1 88 ? -12.456 1.367 0.434 1.00 96.50 88 HIS A O 1
ATOM 665 N N . LYS A 1 89 ? -14.584 2.042 0.146 1.00 96.69 89 LYS A N 1
ATOM 666 C CA . LYS A 1 89 ? -14.933 2.110 1.573 1.00 96.69 89 LYS A CA 1
ATOM 667 C C . LYS A 1 89 ? -15.321 0.723 2.089 1.00 96.69 89 LYS A C 1
ATOM 669 O O . LYS A 1 89 ? -16.491 0.355 2.052 1.00 96.69 89 LYS A O 1
ATOM 674 N N . ARG A 1 90 ? -14.331 -0.053 2.526 1.00 97.88 90 ARG A N 1
ATOM 675 C CA . ARG A 1 90 ? -14.507 -1.363 3.173 1.00 97.88 90 ARG A CA 1
ATOM 676 C C . ARG A 1 90 ? -13.582 -1.410 4.389 1.00 97.88 90 ARG A C 1
ATOM 678 O O . ARG A 1 90 ? -12.507 -1.990 4.279 1.00 97.88 90 ARG A O 1
ATOM 685 N N . PRO A 1 91 ? -13.940 -0.704 5.473 1.00 98.25 91 PRO A N 1
ATOM 686 C CA . PRO A 1 91 ? -13.030 -0.462 6.582 1.00 98.25 91 PRO A CA 1
ATOM 687 C C . PRO A 1 91 ? -12.590 -1.768 7.239 1.00 98.25 91 PRO A C 1
ATOM 689 O O . PRO A 1 91 ? -13.371 -2.716 7.296 1.00 98.25 91 PRO A O 1
ATOM 692 N N . VAL A 1 92 ? -11.353 -1.794 7.730 1.00 98.56 92 VAL A N 1
ATOM 693 C CA . VAL A 1 92 ? -10.776 -2.920 8.478 1.00 98.56 92 VAL A CA 1
ATOM 694 C C . VAL A 1 92 ? -10.004 -2.405 9.688 1.00 98.56 92 VAL A C 1
ATOM 696 O O . VAL A 1 92 ? -9.339 -1.366 9.605 1.00 98.56 92 VAL A O 1
ATOM 699 N N . CYS A 1 93 ? -10.064 -3.138 10.796 1.00 98.75 93 CYS A N 1
ATOM 700 C CA . CYS A 1 93 ? -9.227 -2.892 11.959 1.00 98.75 93 CYS A CA 1
ATOM 701 C C . CYS A 1 93 ? -7.92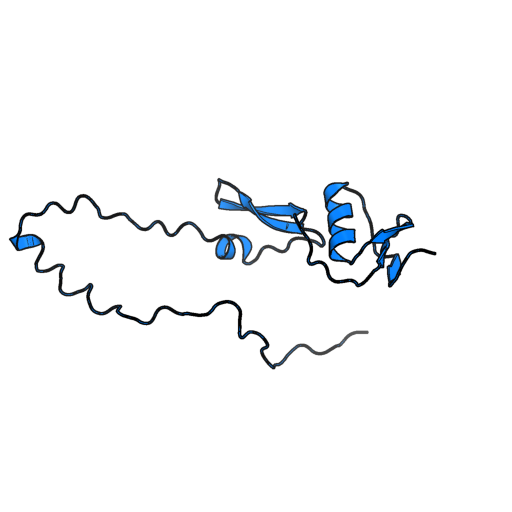3 -3.680 11.811 1.00 98.75 93 CYS A C 1
ATOM 703 O O . CYS A 1 93 ? -7.931 -4.888 11.569 1.00 98.75 93 CYS A O 1
ATOM 705 N N . GLY A 1 94 ? -6.791 -2.987 11.909 1.00 98.50 94 GLY A N 1
ATOM 706 C CA . GLY A 1 94 ? -5.478 -3.615 11.907 1.00 98.50 94 GLY A CA 1
ATOM 707 C C . GLY A 1 94 ? -5.106 -4.157 13.283 1.00 98.50 94 GLY A C 1
ATOM 708 O O . GLY A 1 94 ? -5.523 -3.628 14.309 1.00 98.50 94 GLY A O 1
ATOM 709 N N . SER A 1 95 ? -4.211 -5.141 13.310 1.00 98.44 95 SER A N 1
ATOM 710 C CA . SER A 1 95 ? -3.612 -5.712 14.525 1.00 98.44 95 SER A CA 1
ATOM 711 C C . SER A 1 95 ? -2.848 -4.693 15.385 1.00 98.44 95 SER A C 1
ATOM 713 O O . SER A 1 95 ? -2.434 -4.997 16.498 1.00 98.44 95 SER A O 1
ATOM 715 N N . ASN A 1 96 ? -2.627 -3.485 14.864 1.00 97.75 96 ASN A N 1
ATOM 716 C CA . ASN A 1 96 ? -2.037 -2.345 15.560 1.00 97.75 96 ASN A CA 1
ATOM 717 C C . ASN A 1 96 ? -3.087 -1.386 16.162 1.00 97.75 96 ASN A C 1
ATOM 719 O O . ASN A 1 96 ? -2.728 -0.283 16.570 1.00 97.75 96 ASN A O 1
ATOM 723 N N . GLY A 1 97 ? -4.371 -1.758 16.157 1.00 98.00 97 GLY A N 1
ATOM 724 C CA . GLY A 1 97 ? -5.473 -0.948 16.680 1.00 98.00 97 GLY A CA 1
ATOM 725 C C . GLY A 1 97 ? -5.860 0.252 15.807 1.00 98.00 97 GLY A C 1
ATOM 726 O O . GLY A 1 97 ? -6.654 1.087 16.236 1.00 98.00 97 GLY A O 1
ATOM 727 N N . LYS A 1 98 ? -5.316 0.375 14.587 1.00 98.44 98 LYS A N 1
ATOM 728 C CA . LYS A 1 98 ? -5.685 1.440 13.643 1.00 98.44 98 LYS A CA 1
ATOM 729 C C . LYS A 1 98 ? -6.752 0.960 12.669 1.00 98.44 98 LYS A C 1
ATOM 731 O O . LYS A 1 98 ? -6.683 -0.151 12.150 1.00 98.44 98 LYS A O 1
ATOM 736 N N . THR A 1 99 ? -7.710 1.832 12.366 1.00 98.62 99 THR A N 1
ATOM 737 C CA . THR A 1 99 ? -8.684 1.581 11.297 1.00 98.62 99 THR A CA 1
ATOM 738 C C . THR A 1 99 ? -8.133 2.049 9.957 1.00 98.62 99 THR A C 1
ATOM 740 O O . THR A 1 99 ? -7.674 3.183 9.833 1.00 98.62 99 THR A O 1
ATOM 743 N N . TYR A 1 100 ? -8.248 1.201 8.941 1.00 98.56 100 TYR A N 1
ATOM 744 C CA . TYR A 1 100 ? -7.874 1.505 7.564 1.00 98.56 100 TYR A CA 1
ATOM 745 C C . TYR A 1 100 ? -9.110 1.555 6.673 1.00 98.56 100 TYR A C 1
ATOM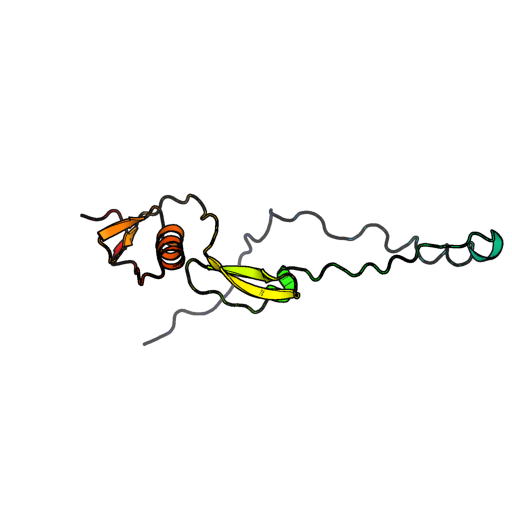 747 O O . TYR A 1 100 ? -10.079 0.834 6.900 1.00 98.56 100 TYR A O 1
ATOM 755 N N . LEU A 1 101 ? -9.069 2.382 5.623 1.00 98.31 101 LEU A N 1
ATOM 756 C CA . LEU A 1 101 ? -10.181 2.544 4.676 1.00 98.31 101 LEU A CA 1
ATOM 757 C C . LEU A 1 101 ? -10.561 1.227 3.978 1.00 98.31 101 LEU A C 1
ATOM 759 O O . LEU A 1 101 ? -11.734 1.009 3.662 1.00 98.31 101 LEU A O 1
ATOM 763 N N . ASN A 1 102 ? -9.551 0.400 3.693 1.00 98.31 102 ASN A N 1
ATOM 764 C CA . ASN A 1 102 ? -9.658 -0.934 3.112 1.00 98.31 102 ASN A CA 1
ATOM 765 C C . ASN A 1 102 ? -8.359 -1.738 3.295 1.00 98.31 102 ASN A C 1
ATOM 767 O O . ASN A 1 102 ? -7.337 -1.201 3.721 1.00 98.31 102 ASN A O 1
ATOM 771 N N . HIS A 1 103 ? -8.395 -3.021 2.916 1.00 98.06 103 HIS A N 1
ATOM 772 C CA . HIS A 1 103 ? -7.242 -3.931 2.954 1.00 98.06 103 HIS A CA 1
ATOM 773 C C . HIS A 1 103 ? -5.996 -3.400 2.232 1.00 98.06 103 HIS A C 1
ATOM 775 O O . HIS A 1 103 ? -4.881 -3.637 2.693 1.00 98.06 103 HIS A O 1
ATOM 781 N N . CYS A 1 104 ? -6.159 -2.701 1.101 1.00 98.25 104 CYS A N 1
ATOM 782 C CA . CYS A 1 104 ? -5.014 -2.172 0.360 1.00 98.25 104 CYS A CA 1
ATOM 783 C C . CYS A 1 104 ? -4.282 -1.117 1.191 1.00 98.25 104 CYS A C 1
ATOM 785 O O . CYS A 1 104 ? -3.065 -1.202 1.315 1.00 98.25 104 CYS A O 1
ATOM 787 N N . GLU A 1 105 ? -5.012 -0.185 1.814 1.00 98.56 105 GLU A N 1
ATOM 788 C CA . GLU A 1 105 ? -4.415 0.844 2.676 1.00 98.56 105 GLU A CA 1
ATOM 789 C C . GLU A 1 105 ? -3.711 0.240 3.898 1.00 98.56 105 GLU A C 1
ATOM 791 O O . GLU A 1 105 ? -2.610 0.668 4.235 1.00 98.56 105 GLU A O 1
ATOM 796 N N . LEU A 1 106 ? -4.287 -0.801 4.514 1.00 98.62 106 LEU A N 1
ATOM 797 C CA . LEU A 1 106 ? -3.644 -1.518 5.621 1.00 98.62 106 LEU A CA 1
ATOM 798 C C . LEU A 1 106 ? -2.298 -2.111 5.198 1.00 98.62 106 LEU A C 1
ATOM 800 O O . LEU A 1 106 ? -1.274 -1.878 5.839 1.00 98.62 106 LEU A O 1
ATOM 804 N N . HIS A 1 107 ? -2.273 -2.869 4.101 1.00 98.56 107 HIS A N 1
ATOM 805 C CA . HIS A 1 107 ? -1.036 -3.500 3.645 1.00 98.56 107 HIS A CA 1
ATOM 806 C C . HIS A 1 107 ? -0.035 -2.499 3.057 1.00 98.56 107 HIS A C 1
ATOM 808 O O . HIS A 1 107 ? 1.174 -2.720 3.141 1.00 98.56 107 HIS A O 1
ATOM 814 N N . ARG A 1 108 ? -0.512 -1.394 2.480 1.00 98.31 108 ARG A N 1
ATOM 815 C CA . ARG A 1 108 ? 0.327 -0.282 2.032 1.00 98.31 108 ARG A CA 1
ATOM 816 C C . ARG A 1 108 ? 1.043 0.363 3.216 1.00 98.31 108 ARG A C 1
ATOM 818 O O . ARG A 1 108 ? 2.254 0.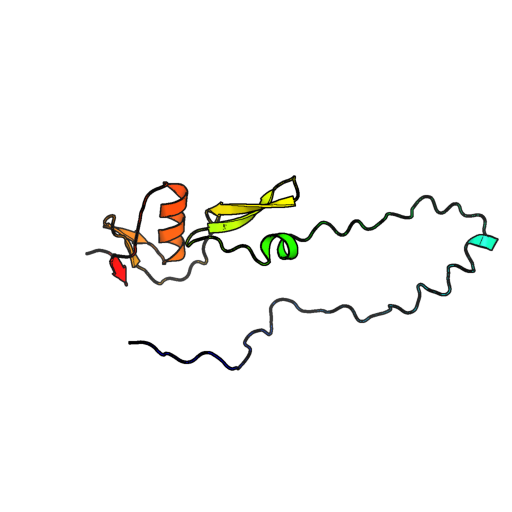536 3.149 1.00 98.31 108 ARG A O 1
ATOM 825 N N . ASP A 1 109 ? 0.335 0.649 4.308 1.00 98.44 109 ASP A N 1
ATOM 826 C CA . ASP A 1 109 ? 0.944 1.173 5.537 1.00 98.44 109 ASP A CA 1
ATOM 827 C C . ASP A 1 109 ? 1.957 0.184 6.132 1.00 98.44 109 ASP A C 1
ATOM 829 O O . ASP A 1 109 ? 3.078 0.563 6.466 1.00 98.44 109 ASP A O 1
ATOM 833 N N . ALA A 1 110 ? 1.620 -1.111 6.160 1.00 98.31 110 ALA A N 1
ATOM 834 C CA . ALA A 1 110 ? 2.544 -2.171 6.568 1.00 98.31 110 ALA A CA 1
ATOM 835 C C . ALA A 1 110 ? 3.833 -2.174 5.725 1.00 98.31 110 ALA A C 1
ATOM 837 O O . ALA A 1 110 ? 4.934 -2.337 6.250 1.00 98.31 110 ALA A O 1
ATOM 838 N N . CYS A 1 111 ? 3.705 -1.961 4.412 1.00 98.31 111 CYS A N 1
ATOM 839 C CA . CYS A 1 111 ? 4.841 -1.863 3.504 1.00 98.31 111 CYS A CA 1
ATOM 840 C C . CYS A 1 111 ? 5.695 -0.618 3.780 1.00 98.31 111 CYS A C 1
ATOM 842 O O . CYS A 1 111 ? 6.907 -0.742 3.938 1.00 98.31 111 CYS A O 1
ATOM 844 N N . LEU A 1 112 ? 5.068 0.559 3.875 1.00 98.00 112 LEU A N 1
ATOM 845 C CA . LEU A 1 112 ? 5.756 1.842 4.054 1.00 98.00 112 LEU A CA 1
ATOM 846 C C . LEU A 1 112 ? 6.473 1.947 5.403 1.00 98.00 112 LEU A C 1
ATOM 848 O O . LEU A 1 112 ? 7.557 2.514 5.487 1.00 98.00 112 LEU A O 1
ATOM 852 N N . THR A 1 113 ? 5.875 1.394 6.456 1.00 97.44 113 THR A N 1
ATOM 853 C CA . THR A 1 113 ? 6.425 1.440 7.819 1.00 97.44 113 THR A CA 1
ATOM 854 C C . THR A 1 113 ? 7.353 0.268 8.138 1.00 97.44 113 THR A C 1
ATOM 856 O O . THR A 1 113 ? 7.915 0.220 9.229 1.00 97.44 113 THR A O 1
ATOM 859 N N . GLY A 1 114 ? 7.473 -0.719 7.242 1.00 96.31 114 GLY A N 1
ATOM 860 C CA . GLY A 1 114 ? 8.193 -1.968 7.514 1.00 96.31 114 GLY A CA 1
ATOM 861 C C . GLY A 1 114 ? 7.590 -2.798 8.657 1.00 96.31 114 GLY A C 1
ATOM 862 O O . GLY A 1 114 ? 8.250 -3.691 9.188 1.00 96.31 114 GLY A O 1
ATOM 863 N N . SER A 1 115 ? 6.347 -2.510 9.054 1.00 96.31 115 SER A N 1
ATOM 864 C CA . SER A 1 115 ? 5.674 -3.156 10.180 1.00 96.31 115 SER A CA 1
ATOM 865 C C . SER A 1 115 ? 4.838 -4.353 9.732 1.00 96.31 115 SER A C 1
ATOM 867 O O . SER A 1 115 ? 4.261 -4.376 8.646 1.00 96.31 115 SER A O 1
ATOM 869 N N . LYS A 1 116 ? 4.716 -5.363 10.598 1.00 95.88 116 LYS A N 1
ATOM 870 C CA . LYS A 1 116 ? 3.826 -6.510 10.368 1.00 95.88 116 LYS A CA 1
ATOM 871 C C . LYS A 1 116 ? 2.419 -6.177 10.860 1.00 95.88 116 LYS A C 1
ATOM 873 O O . LYS A 1 116 ? 2.092 -6.435 12.013 1.00 95.88 116 LYS A O 1
ATOM 878 N N . ILE A 1 117 ? 1.606 -5.594 9.982 1.00 98.00 117 ILE A N 1
ATOM 879 C CA . ILE A 1 117 ? 0.203 -5.265 10.262 1.00 98.00 117 ILE A CA 1
ATOM 880 C C . ILE A 1 117 ? -0.674 -6.282 9.537 1.00 98.00 117 ILE A C 1
ATOM 882 O O . ILE A 1 117 ? -0.566 -6.456 8.321 1.00 98.00 117 ILE A O 1
ATOM 886 N N . GLN A 1 118 ? -1.518 -6.973 10.293 1.00 97.12 118 GLN A N 1
ATOM 887 C CA . GLN A 1 118 ? -2.519 -7.896 9.766 1.00 97.12 118 GLN A CA 1
ATOM 888 C C . GLN A 1 118 ? -3.909 -7.323 10.016 1.00 97.12 118 GLN A C 1
ATOM 890 O O . GLN A 1 118 ? -4.074 -6.421 10.834 1.00 97.12 118 GLN A O 1
ATOM 895 N N . VAL A 1 119 ? -4.904 -7.821 9.291 1.00 98.12 119 VAL A N 1
ATOM 896 C CA . VAL A 1 119 ? -6.302 -7.537 9.621 1.00 98.12 119 VAL A CA 1
ATOM 897 C C . VAL A 1 119 ? -6.635 -8.319 10.884 1.00 98.12 119 VAL A C 1
ATOM 899 O O . VAL A 1 119 ? -6.403 -9.524 10.920 1.00 98.12 119 VAL A O 1
ATOM 902 N N . ASP A 1 120 ? -7.156 -7.631 11.893 1.00 98.25 120 ASP A N 1
ATOM 903 C CA . ASP A 1 120 ? -7.713 -8.262 13.088 1.00 98.25 120 ASP A CA 1
ATOM 904 C C . ASP A 1 120 ? -9.179 -8.646 12.829 1.00 98.25 120 ASP A C 1
ATOM 906 O O . ASP A 1 120 ? -9.550 -9.818 12.871 1.00 98.25 120 ASP A O 1
ATOM 910 N N . TYR A 1 121 ? -10.001 -7.669 12.427 1.00 98.38 121 TYR A N 1
ATOM 911 C CA . TYR A 1 121 ? -11.383 -7.889 11.994 1.00 98.38 121 TYR A CA 1
ATOM 912 C C . TYR A 1 121 ? -11.867 -6.821 11.004 1.00 98.38 121 TYR A C 1
ATOM 914 O O . TYR A 1 121 ? -11.326 -5.715 10.921 1.00 98.38 121 TYR A O 1
ATOM 922 N N . ASP A 1 122 ? -12.923 -7.155 10.261 1.00 98.12 122 ASP A N 1
ATOM 923 C CA . ASP A 1 122 ? -13.597 -6.232 9.347 1.00 98.12 122 ASP A CA 1
ATOM 924 C C . ASP A 1 122 ? -14.380 -5.153 10.114 1.00 98.12 122 ASP A C 1
ATOM 926 O O . ASP A 1 122 ? -15.043 -5.427 11.115 1.00 98.12 122 ASP A O 1
ATOM 930 N N . GLY A 1 123 ? -14.359 -3.919 9.611 1.00 98.06 123 GLY A N 1
ATOM 931 C CA . GLY A 1 123 ? -15.006 -2.761 10.226 1.00 98.06 123 GLY A CA 1
ATOM 932 C C . GLY A 1 123 ? -14.028 -1.759 10.842 1.00 98.06 123 GLY A C 1
ATOM 933 O O . GLY A 1 123 ? -12.829 -1.781 10.587 1.00 98.06 123 GLY A O 1
ATOM 934 N N . HIS A 1 124 ? -14.564 -0.828 11.628 1.00 98.25 124 HIS A N 1
ATOM 935 C CA . HIS A 1 124 ? -13.751 0.113 12.402 1.00 98.25 124 HIS A CA 1
ATOM 936 C C . HIS A 1 124 ? -13.311 -0.543 13.713 1.00 98.25 124 HIS A C 1
ATOM 938 O O . HIS A 1 124 ? -14.053 -1.360 14.260 1.00 98.25 124 HIS A O 1
ATOM 944 N N . CYS A 1 125 ? -12.142 -0.158 14.226 1.00 97.75 125 CYS A N 1
ATOM 945 C CA . CYS A 1 125 ? -11.699 -0.579 15.552 1.00 97.75 125 CYS A CA 1
ATOM 946 C C . CYS A 1 125 ? -12.668 -0.085 16.644 1.00 97.75 125 CYS A C 1
ATOM 948 O O . CYS A 1 125 ? -13.294 0.967 16.486 1.00 97.75 125 CYS A O 1
ATOM 950 N N . LYS A 1 126 ? -12.791 -0.856 17.726 1.00 94.69 126 LYS A N 1
ATOM 951 C CA . LYS A 1 126 ? -13.652 -0.589 18.886 1.00 94.69 126 LYS A CA 1
ATOM 952 C C . LYS A 1 126 ? -12.849 -0.171 20.108 1.00 94.69 126 LYS A C 1
ATOM 954 O O . LYS A 1 126 ? -11.705 -0.658 20.236 1.00 94.69 126 LYS A O 1
#

InterPro domains:
  IPR002350 Kazal domain [PF07648] (81-125)
  IPR002350 Kazal domain [PS51465] (80-126)
  IPR002350 Kazal domain [SM00280] (80-125)
  IPR003645 Follistatin-like, N-terminal [SM00274] (57-80)
  IPR015369 Follistatin/Osteonectin EGF domain [PF09289] (58-79)
  IPR036058 Kazal domain superfamily [SSF100895] (61-125)
  IPR036773 TGF-beta binding (TB) domain superfamily [G3DSA:3.90.290.10] (28-87)
  IPR050653 Protease Inhibitors and Growth Factor Antagonists [PTHR10913] (45-125)

Organism: NCBI:txid171643